Protein AF-A0A1Y4WKT0-F1 (afdb_monomer_lite)

Secondary structure (DSSP, 8-state):
--GGGSS-TT--HHHHHHHHHHHHHHHHHHHHHHHHHHHHHHHHHHHHHHHTT--S--PPPHHHHHTTTTHHHHHHHHHHHHHHHHHHHHHHHSTTHHHHHTTSS-TTHHHHHHHHHHHHHHHHHHHHHHHHHHHHHHHHHHHS-GGG--TTTTTTTTT-

pLDDT: mean 80.34, std 14.07, range [39.62, 95.38]

Structure (mmCIF, N/CA/C/O backbone):
data_AF-A0A1Y4WKT0-F1
#
_entry.id   AF-A0A1Y4WKT0-F1
#
loop_
_atom_site.group_PDB
_atom_site.id
_atom_site.type_symbol
_atom_site.label_atom_id
_atom_site.label_alt_id
_atom_site.label_comp_id
_atom_site.label_asym_id
_atom_site.label_entity_id
_atom_site.label_seq_id
_atom_site.pdbx_PDB_ins_code
_atom_site.Cartn_x
_atom_site.Cartn_y
_atom_site.Cartn_z
_atom_site.occupancy
_atom_site.B_iso_or_equiv
_atom_site.auth_seq_id
_atom_site.auth_comp_id
_atom_site.auth_asym_id
_atom_site.auth_atom_id
_atom_site.pdbx_PDB_model_num
ATOM 1 N N . MET A 1 1 ? -1.461 17.175 26.735 1.00 39.62 1 MET A N 1
ATOM 2 C CA . MET A 1 1 ? -2.809 16.846 26.210 1.00 39.62 1 MET A CA 1
ATOM 3 C C . MET A 1 1 ? -3.240 15.494 26.766 1.00 39.62 1 MET A C 1
ATOM 5 O O . MET A 1 1 ? -2.525 14.520 26.561 1.00 39.62 1 MET A O 1
ATOM 9 N N . LYS A 1 2 ? -4.342 15.429 27.527 1.00 40.88 2 LYS A N 1
ATOM 10 C CA . LYS A 1 2 ? -4.835 14.181 28.139 1.00 40.88 2 LYS A CA 1
ATOM 11 C C . LYS A 1 2 ? -5.355 13.245 27.040 1.00 40.88 2 LYS A C 1
ATOM 13 O O . LYS A 1 2 ? -6.383 13.508 26.428 1.00 40.88 2 LYS A O 1
ATOM 18 N N . THR A 1 3 ? -4.633 12.157 26.786 1.00 48.97 3 THR A N 1
ATOM 19 C CA . THR A 1 3 ? -4.969 11.116 25.794 1.00 48.97 3 THR A CA 1
ATOM 20 C C . THR A 1 3 ? -6.135 10.215 26.222 1.00 48.97 3 THR A C 1
ATOM 22 O O . THR A 1 3 ? -6.482 9.279 25.508 1.00 48.97 3 THR A O 1
ATOM 25 N N . GLU A 1 4 ? -6.767 10.508 27.361 1.00 52.47 4 GLU A N 1
ATOM 26 C CA . GLU A 1 4 ? -7.874 9.736 27.942 1.00 52.47 4 GLU A CA 1
ATOM 27 C C . GLU A 1 4 ? -9.174 9.794 27.128 1.00 52.47 4 GLU A C 1
ATOM 29 O O . GLU A 1 4 ? -10.090 9.025 27.385 1.00 52.47 4 GLU A O 1
ATOM 34 N N . PHE A 1 5 ? -9.263 10.670 26.124 1.00 58.16 5 PHE A N 1
ATOM 35 C CA . PHE A 1 5 ? -10.484 10.829 25.331 1.00 58.16 5 PHE A CA 1
ATOM 36 C C . PHE A 1 5 ? -10.602 9.851 24.148 1.00 58.16 5 PHE A C 1
ATOM 38 O O . PHE A 1 5 ? -11.678 9.715 23.583 1.00 58.16 5 PHE A O 1
ATOM 45 N N . TRP A 1 6 ? -9.517 9.184 23.739 1.00 58.41 6 TRP A N 1
ATOM 46 C CA . TRP A 1 6 ? -9.455 8.485 22.442 1.00 58.41 6 TRP A CA 1
ATOM 47 C C . TRP A 1 6 ? -9.755 6.981 22.490 1.00 58.41 6 TRP A C 1
ATOM 49 O O . TRP A 1 6 ? -9.884 6.373 21.437 1.00 58.41 6 TRP A O 1
ATOM 59 N N . TYR A 1 7 ? -9.832 6.374 23.677 1.00 64.94 7 TYR A N 1
ATOM 60 C CA . TYR A 1 7 ? -10.004 4.926 23.841 1.00 64.94 7 TYR A CA 1
ATOM 61 C C . TYR A 1 7 ? -11.052 4.621 24.915 1.00 64.94 7 TYR A C 1
ATOM 63 O O . TYR A 1 7 ? -11.180 5.397 25.869 1.00 64.94 7 TYR A O 1
ATOM 71 N N . PRO A 1 8 ? -11.788 3.499 24.802 1.00 65.12 8 PRO A N 1
ATOM 72 C CA . PRO A 1 8 ? -12.677 3.060 25.867 1.00 65.12 8 PRO A CA 1
ATOM 73 C C . PRO A 1 8 ? -11.885 2.748 27.155 1.00 65.12 8 PRO A C 1
ATOM 75 O O . PRO A 1 8 ? -10.749 2.265 27.095 1.00 65.12 8 PRO A O 1
ATOM 78 N N . PRO A 1 9 ? -12.453 3.039 28.340 1.00 65.94 9 PRO A N 1
ATOM 79 C CA . PRO A 1 9 ? -11.769 2.835 29.613 1.00 65.94 9 PRO A CA 1
ATOM 80 C C . PRO A 1 9 ? -11.478 1.346 29.853 1.00 65.94 9 PRO A C 1
ATOM 82 O O . PRO A 1 9 ? -12.343 0.499 29.645 1.00 65.94 9 PRO A O 1
ATOM 85 N N . GLY A 1 10 ? -10.257 1.032 30.298 1.00 67.81 10 GLY A N 1
ATOM 86 C CA . GLY A 1 10 ? -9.801 -0.343 30.551 1.00 67.81 10 GLY A CA 1
ATOM 87 C C . GLY A 1 10 ? -9.269 -1.093 29.325 1.00 67.81 10 GLY A C 1
ATOM 88 O O . GLY A 1 10 ? -8.809 -2.220 29.470 1.00 67.81 10 GLY A O 1
ATOM 89 N N . PHE A 1 11 ? -9.287 -0.487 28.135 1.00 71.06 11 PHE A N 1
ATOM 90 C CA . PHE A 1 11 ? -8.765 -1.119 26.925 1.00 71.06 11 PHE A CA 1
ATOM 91 C C . PHE A 1 11 ? -7.218 -1.061 26.859 1.00 71.06 11 PHE A C 1
ATOM 93 O O . PHE A 1 11 ? -6.644 0.011 27.112 1.00 71.06 11 PHE A O 1
ATOM 100 N N . PRO A 1 12 ? -6.514 -2.158 26.495 1.00 77.81 12 PRO A N 1
ATOM 101 C CA . PRO A 1 12 ? -5.048 -2.213 26.418 1.00 77.81 12 PRO A CA 1
ATOM 102 C C . PRO A 1 12 ? -4.484 -1.410 25.226 1.00 77.81 12 PRO A C 1
ATOM 104 O O . PRO A 1 12 ? -4.030 -1.932 24.211 1.00 77.81 12 PRO A O 1
ATOM 107 N N . ARG A 1 13 ? -4.457 -0.080 25.371 1.00 73.44 13 ARG A N 1
ATOM 108 C CA . ARG A 1 13 ? -4.067 0.884 24.320 1.00 73.44 13 ARG A CA 1
ATOM 109 C C . ARG A 1 13 ? -2.632 0.748 23.797 1.00 73.44 13 ARG A C 1
ATOM 111 O O . ARG A 1 13 ? -2.336 1.222 22.704 1.00 73.44 13 ARG A O 1
ATOM 118 N N . ALA A 1 14 ? -1.710 0.263 24.629 1.00 81.06 14 ALA A N 1
ATOM 119 C CA . ALA A 1 14 ? -0.290 0.194 24.280 1.00 81.06 14 ALA A CA 1
ATOM 120 C C . ALA A 1 14 ? -0.034 -0.962 23.311 1.00 81.06 14 ALA A C 1
ATOM 122 O O . ALA A 1 14 ? 0.685 -0.791 22.330 1.00 81.06 14 ALA A O 1
ATOM 123 N N . GLU A 1 15 ? -0.694 -2.089 23.565 1.00 83.19 15 GLU A N 1
ATOM 124 C CA . GLU A 1 15 ? -0.636 -3.293 22.750 1.00 83.19 15 GLU A CA 1
ATOM 125 C C . GLU A 1 15 ? -1.268 -3.056 21.375 1.00 83.19 15 GLU A C 1
ATOM 127 O O . GLU A 1 15 ? -0.605 -3.278 20.367 1.00 83.19 15 GLU A O 1
ATOM 132 N N . GLU A 1 16 ? -2.466 -2.460 21.305 1.00 84.69 16 GLU A N 1
ATOM 133 C CA . GLU A 1 16 ? -3.098 -2.119 20.017 1.00 84.69 16 GLU A CA 1
ATOM 134 C C . GLU A 1 16 ? -2.204 -1.222 19.152 1.00 84.69 16 GLU A C 1
ATOM 136 O O . GLU A 1 16 ? -1.990 -1.505 17.974 1.00 84.69 16 GLU A O 1
ATOM 141 N N . ARG A 1 17 ? -1.630 -0.157 19.727 1.00 85.31 17 ARG A N 1
ATOM 142 C CA . ARG A 1 17 ? -0.738 0.742 18.976 1.00 85.31 17 ARG A CA 1
ATOM 143 C C . ARG A 1 17 ? 0.542 0.050 18.533 1.00 85.31 17 ARG A C 1
ATOM 145 O O . ARG A 1 17 ? 1.068 0.387 17.474 1.00 85.31 17 ARG A O 1
ATOM 152 N N . PHE A 1 18 ? 1.071 -0.859 19.348 1.00 88.50 18 PHE A N 1
ATOM 153 C CA . PHE A 1 18 ? 2.243 -1.643 18.985 1.00 88.50 18 PHE A CA 1
ATOM 154 C C . PHE A 1 18 ? 1.921 -2.564 17.806 1.00 88.50 18 PHE A C 1
ATOM 156 O O . PHE A 1 18 ? 2.601 -2.478 16.785 1.00 88.50 18 PHE A O 1
ATOM 163 N N . LEU A 1 19 ? 0.824 -3.327 17.881 1.00 88.81 19 LEU A N 1
ATOM 164 C CA . LEU A 1 19 ? 0.363 -4.173 16.779 1.00 88.81 19 LEU A CA 1
ATOM 165 C C . LEU A 1 19 ? 0.098 -3.360 15.509 1.00 88.81 19 LEU A C 1
ATOM 167 O O . LEU A 1 19 ? 0.572 -3.744 14.446 1.00 88.81 19 LEU A O 1
ATOM 171 N N . GLN A 1 20 ? -0.593 -2.221 15.603 1.00 89.38 20 GLN A N 1
ATOM 172 C CA . GLN A 1 20 ? -0.861 -1.351 14.451 1.00 89.38 20 GLN A CA 1
ATOM 173 C C . GLN A 1 20 ? 0.433 -0.868 13.788 1.00 89.38 20 GLN A C 1
ATOM 175 O O . GLN A 1 20 ? 0.542 -0.896 12.564 1.00 89.38 20 GLN A O 1
ATOM 180 N N . ARG A 1 21 ? 1.434 -0.456 14.576 1.00 91.44 21 ARG A N 1
ATOM 181 C CA . ARG A 1 21 ? 2.736 -0.016 14.049 1.00 91.44 21 ARG A CA 1
ATOM 182 C C . ARG A 1 21 ? 3.508 -1.162 13.409 1.00 91.44 21 ARG A C 1
ATOM 184 O O . ARG A 1 21 ? 4.037 -0.983 12.317 1.00 91.44 21 ARG A O 1
ATOM 191 N N . CYS A 1 22 ? 3.554 -2.323 14.059 1.00 93.94 22 CYS A N 1
ATOM 192 C CA . CYS A 1 22 ? 4.214 -3.511 13.523 1.00 93.94 22 CYS A CA 1
ATOM 193 C C . CYS A 1 22 ? 3.552 -3.975 12.227 1.00 93.94 22 CYS A C 1
ATOM 195 O O . CYS A 1 22 ? 4.244 -4.236 11.249 1.00 93.94 22 CYS A O 1
ATOM 197 N N . ALA A 1 23 ? 2.222 -4.023 12.191 1.00 92.69 23 ALA A N 1
ATOM 198 C CA . ALA A 1 23 ? 1.478 -4.454 11.020 1.00 92.69 23 ALA A CA 1
ATOM 199 C C . ALA A 1 23 ? 1.619 -3.451 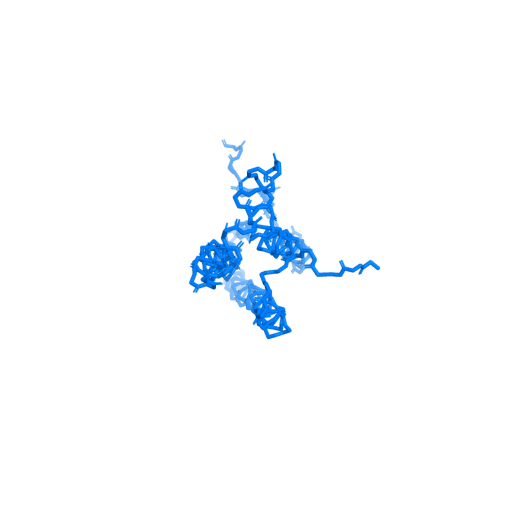9.863 1.00 92.69 23 ALA A C 1
ATOM 201 O O . ALA A 1 23 ? 1.801 -3.865 8.721 1.00 92.69 23 ALA A O 1
ATOM 202 N N . LEU A 1 24 ? 1.637 -2.144 10.152 1.00 93.69 24 LEU A N 1
ATOM 203 C CA . LEU A 1 24 ? 1.910 -1.104 9.156 1.00 93.69 24 LEU A CA 1
ATOM 204 C C . LEU A 1 24 ? 3.333 -1.197 8.592 1.00 93.69 24 LEU A C 1
ATOM 206 O O . LEU A 1 24 ? 3.510 -1.107 7.380 1.00 93.69 24 LEU A O 1
ATOM 210 N N . ALA A 1 25 ? 4.333 -1.400 9.455 1.00 94.81 25 ALA A N 1
ATOM 211 C CA . ALA A 1 25 ? 5.726 -1.580 9.047 1.00 94.81 25 ALA A CA 1
ATOM 212 C C . ALA A 1 25 ? 5.922 -2.861 8.224 1.00 94.81 25 ALA A C 1
ATOM 214 O O . ALA A 1 25 ? 6.657 -2.865 7.240 1.00 94.81 25 ALA A O 1
ATOM 215 N N . LEU A 1 26 ? 5.236 -3.942 8.597 1.00 95.38 26 LEU A N 1
ATOM 216 C CA . LEU A 1 26 ? 5.261 -5.193 7.851 1.00 95.38 26 LEU A CA 1
ATOM 217 C C . LEU A 1 26 ? 4.592 -5.032 6.482 1.00 95.38 26 LEU A C 1
ATOM 219 O O . LEU A 1 26 ? 5.151 -5.476 5.487 1.00 95.38 26 LEU A O 1
ATOM 223 N N . ALA A 1 27 ? 3.431 -4.374 6.413 1.00 94.06 27 ALA A N 1
ATOM 224 C CA . ALA A 1 27 ? 2.723 -4.135 5.158 1.00 94.06 27 ALA A CA 1
ATOM 225 C C . ALA A 1 27 ? 3.516 -3.229 4.208 1.00 94.06 27 ALA A C 1
ATOM 227 O O . ALA A 1 27 ? 3.581 -3.516 3.013 1.00 94.06 27 ALA A O 1
ATOM 228 N N . SER A 1 28 ? 4.158 -2.173 4.721 1.00 93.94 28 SER A N 1
ATOM 229 C CA . SER A 1 28 ? 4.998 -1.297 3.901 1.00 93.94 28 SER A CA 1
ATOM 230 C C . SER A 1 28 ? 6.242 -2.017 3.383 1.00 93.94 28 SER A C 1
ATOM 232 O O . SER A 1 28 ? 6.542 -1.929 2.191 1.00 93.94 28 SER A O 1
ATOM 234 N N . LEU A 1 29 ? 6.922 -2.782 4.243 1.00 95.06 29 LEU A N 1
ATOM 235 C CA . LEU A 1 29 ? 8.090 -3.567 3.856 1.00 95.06 29 LEU A CA 1
ATOM 236 C C . LEU A 1 29 ? 7.720 -4.658 2.846 1.00 95.06 29 LEU A C 1
ATOM 238 O O . LEU A 1 29 ? 8.364 -4.770 1.807 1.00 95.06 29 LEU A O 1
ATOM 242 N N . ALA A 1 30 ? 6.664 -5.427 3.115 1.00 94.00 30 ALA A N 1
ATOM 243 C CA . ALA A 1 30 ? 6.188 -6.474 2.217 1.00 94.00 30 ALA A CA 1
ATOM 244 C C . ALA A 1 30 ? 5.760 -5.895 0.864 1.00 94.00 30 ALA A C 1
ATOM 246 O O . ALA A 1 30 ? 6.169 -6.414 -0.171 1.00 94.00 30 ALA A O 1
ATOM 247 N N . GLY A 1 31 ? 5.007 -4.789 0.857 1.00 92.69 31 GLY A N 1
ATOM 248 C CA . GLY A 1 31 ? 4.606 -4.108 -0.373 1.00 92.69 31 GLY A CA 1
ATOM 249 C C . GLY A 1 31 ? 5.811 -3.668 -1.208 1.00 92.69 31 GLY A C 1
ATOM 250 O O . GLY A 1 31 ? 5.847 -3.921 -2.412 1.00 92.69 31 GLY A O 1
ATOM 251 N N . PHE A 1 32 ? 6.832 -3.090 -0.571 1.00 93.31 32 PHE A N 1
ATOM 252 C CA . PHE A 1 32 ? 8.055 -2.679 -1.261 1.00 93.31 32 PHE A CA 1
ATOM 253 C C . PHE A 1 32 ? 8.878 -3.872 -1.774 1.00 93.31 32 PHE A C 1
ATOM 255 O O . PHE A 1 32 ? 9.345 -3.847 -2.910 1.00 93.31 32 PHE A O 1
ATOM 262 N N . ILE A 1 33 ? 9.015 -4.945 -0.990 1.00 94.31 33 ILE A N 1
ATOM 263 C CA . ILE A 1 33 ? 9.720 -6.166 -1.413 1.00 94.31 33 ILE A CA 1
ATOM 264 C C . ILE A 1 33 ? 9.015 -6.819 -2.605 1.00 94.31 33 ILE A C 1
ATOM 266 O O . ILE A 1 33 ? 9.679 -7.169 -3.578 1.00 94.31 33 ILE A O 1
ATOM 270 N N . ILE A 1 34 ? 7.684 -6.940 -2.568 1.00 93.94 34 ILE A N 1
ATOM 271 C CA . ILE A 1 34 ? 6.894 -7.486 -3.683 1.00 93.94 34 ILE A CA 1
ATOM 272 C C . ILE A 1 34 ? 7.167 -6.685 -4.959 1.00 93.94 34 ILE A C 1
ATOM 274 O O . ILE A 1 34 ? 7.440 -7.279 -6.003 1.00 93.94 34 ILE A O 1
ATOM 278 N N . PHE A 1 35 ? 7.162 -5.352 -4.866 1.00 94.00 35 PHE A N 1
ATOM 279 C CA . PHE A 1 35 ? 7.506 -4.482 -5.988 1.00 94.00 35 PHE A CA 1
ATOM 280 C C . PHE A 1 35 ? 8.924 -4.748 -6.510 1.00 94.00 35 PHE A C 1
ATOM 282 O O . PHE A 1 35 ? 9.101 -4.927 -7.712 1.00 94.00 35 PHE A O 1
ATOM 289 N N . LEU A 1 36 ? 9.930 -4.821 -5.632 1.00 93.75 36 LEU A N 1
ATOM 290 C CA . LEU A 1 36 ? 11.316 -5.092 -6.031 1.00 93.75 36 LEU A CA 1
ATOM 291 C C . LEU A 1 36 ? 11.468 -6.455 -6.718 1.00 93.75 36 LEU A C 1
ATOM 293 O O . LEU A 1 36 ? 12.175 -6.565 -7.722 1.00 93.75 36 LEU A O 1
ATOM 297 N N . CYS A 1 37 ? 10.800 -7.490 -6.212 1.00 93.31 37 CYS A N 1
ATOM 298 C CA . CYS A 1 37 ? 10.790 -8.814 -6.829 1.00 93.31 37 CYS A CA 1
ATOM 299 C C . CYS A 1 37 ? 10.168 -8.768 -8.230 1.00 93.31 37 CYS A C 1
ATOM 301 O O . CYS A 1 37 ? 10.780 -9.255 -9.180 1.00 93.31 37 CYS A O 1
ATOM 303 N N . GLN A 1 38 ? 9.003 -8.136 -8.389 1.00 92.38 38 GLN A N 1
ATOM 304 C CA . GLN A 1 38 ? 8.357 -7.998 -9.699 1.00 92.38 38 GLN A CA 1
ATOM 305 C C . GLN A 1 38 ? 9.218 -7.194 -10.677 1.00 92.38 38 GLN A C 1
ATOM 307 O O . GLN A 1 38 ? 9.488 -7.644 -11.789 1.00 92.38 38 GLN A O 1
ATOM 312 N N . PHE A 1 39 ? 9.712 -6.039 -10.236 1.00 92.06 39 PHE A N 1
ATOM 313 C CA . PHE A 1 39 ? 10.545 -5.154 -11.041 1.00 92.06 39 PHE A CA 1
ATOM 314 C C . PHE A 1 39 ? 11.837 -5.841 -11.495 1.00 92.06 39 PHE A C 1
ATOM 316 O O . PHE A 1 39 ? 12.189 -5.777 -12.670 1.00 92.06 39 PHE A O 1
ATOM 323 N N . SER A 1 40 ? 12.531 -6.532 -10.587 1.00 92.00 40 SER A N 1
ATOM 324 C CA . SER A 1 40 ? 13.773 -7.240 -10.914 1.00 92.00 40 SER A CA 1
ATOM 325 C C . SER A 1 40 ? 13.552 -8.433 -11.838 1.00 92.00 40 SER A C 1
ATOM 327 O O . SER A 1 40 ? 14.384 -8.667 -12.711 1.00 92.00 40 SER A O 1
ATOM 329 N N . THR A 1 41 ? 12.441 -9.156 -11.685 1.00 93.19 41 THR A N 1
ATOM 330 C CA . THR A 1 41 ? 12.087 -10.273 -12.573 1.00 93.19 41 THR A CA 1
ATOM 331 C C . THR A 1 41 ? 11.836 -9.756 -13.986 1.00 93.19 41 THR A C 1
ATOM 333 O O . THR A 1 41 ? 12.521 -10.162 -14.918 1.00 93.19 41 THR A O 1
ATOM 336 N N . ILE A 1 42 ? 10.972 -8.749 -14.125 1.00 91.75 42 ILE A N 1
ATOM 337 C CA . ILE A 1 42 ? 10.629 -8.165 -15.426 1.00 91.75 42 ILE A CA 1
ATOM 338 C C . ILE A 1 42 ? 11.844 -7.511 -16.089 1.00 91.75 42 ILE A C 1
ATOM 340 O O . ILE A 1 42 ? 12.055 -7.689 -17.285 1.00 91.75 42 ILE A O 1
ATOM 344 N N . LEU A 1 43 ? 12.681 -6.784 -15.340 1.00 90.31 43 LEU A N 1
ATOM 345 C CA . LEU A 1 43 ? 13.901 -6.214 -15.915 1.00 90.31 43 LEU A CA 1
ATOM 346 C C . LEU A 1 43 ? 14.860 -7.290 -16.427 1.00 90.31 43 LEU A C 1
ATOM 348 O O . LEU A 1 43 ? 15.466 -7.097 -17.481 1.00 90.31 43 LEU A O 1
ATOM 352 N N . ARG A 1 44 ? 15.019 -8.405 -15.707 1.00 91.56 44 ARG A N 1
ATOM 353 C CA . ARG A 1 44 ? 15.862 -9.521 -16.162 1.00 91.56 44 ARG A CA 1
ATOM 354 C C . ARG A 1 44 ? 15.297 -10.149 -17.433 1.00 91.56 44 ARG A C 1
ATOM 356 O O . ARG A 1 44 ? 16.054 -10.381 -18.376 1.00 91.56 44 ARG A O 1
ATOM 363 N N . ASP A 1 45 ? 13.987 -10.347 -17.495 1.00 91.19 45 ASP A N 1
ATOM 364 C CA . ASP A 1 45 ? 13.313 -10.901 -18.671 1.00 91.19 45 ASP A CA 1
ATOM 365 C C . ASP A 1 45 ? 13.454 -9.969 -19.886 1.00 91.19 45 ASP A C 1
ATOM 367 O O . ASP A 1 45 ? 13.827 -10.402 -20.974 1.00 91.19 45 ASP A O 1
ATOM 371 N N . LEU A 1 46 ? 13.290 -8.658 -19.697 1.00 90.00 46 LEU A N 1
ATOM 372 C CA . LEU A 1 46 ? 13.499 -7.676 -20.766 1.00 90.00 46 LEU A CA 1
ATOM 373 C C . LEU A 1 46 ? 14.956 -7.622 -21.231 1.00 90.00 46 LEU A C 1
ATOM 375 O O . LEU A 1 46 ? 15.222 -7.555 -22.429 1.00 90.00 46 LEU A O 1
ATOM 379 N N . GLN A 1 47 ? 15.916 -7.672 -20.307 1.00 88.88 47 GLN A N 1
ATOM 380 C CA . GLN A 1 47 ? 17.337 -7.681 -20.655 1.00 88.88 47 GLN A CA 1
ATOM 381 C C . GLN A 1 47 ? 17.741 -8.951 -21.407 1.00 88.88 47 GLN A C 1
ATOM 383 O O . GLN A 1 47 ? 18.561 -8.880 -22.323 1.00 88.88 47 GLN A O 1
ATOM 388 N N . THR A 1 48 ? 17.190 -10.108 -21.035 1.00 90.75 48 THR A N 1
ATOM 389 C CA . THR A 1 48 ? 17.437 -11.361 -21.762 1.00 90.75 48 THR A CA 1
ATOM 390 C C . THR A 1 48 ? 16.826 -11.312 -23.160 1.00 90.75 48 THR A C 1
ATOM 392 O O . THR A 1 48 ? 17.532 -11.611 -24.122 1.00 90.75 48 THR A O 1
ATOM 395 N N . ALA A 1 49 ? 15.594 -10.820 -23.300 1.00 89.06 49 ALA A N 1
ATOM 396 C CA . ALA A 1 49 ? 14.935 -10.651 -24.593 1.00 89.06 49 ALA A CA 1
ATOM 397 C C . ALA A 1 49 ? 15.673 -9.659 -25.520 1.00 89.06 49 ALA A C 1
ATOM 399 O O . ALA A 1 49 ? 15.867 -9.926 -26.710 1.00 89.06 49 ALA A O 1
ATOM 400 N N . LEU A 1 50 ? 16.176 -8.549 -24.971 1.00 87.81 50 LEU A N 1
ATOM 401 C CA . LEU A 1 50 ? 16.973 -7.577 -25.726 1.00 87.81 50 LEU A CA 1
ATOM 402 C C . LEU A 1 50 ? 18.287 -8.196 -26.234 1.00 87.81 50 LEU A C 1
ATOM 404 O O . LEU A 1 50 ? 18.691 -7.960 -27.369 1.00 87.81 50 LEU A O 1
ATOM 408 N N . ARG A 1 51 ? 18.939 -9.046 -25.425 1.00 87.75 51 ARG A N 1
ATOM 409 C CA . ARG A 1 51 ? 20.145 -9.789 -25.842 1.00 87.75 51 ARG A CA 1
ATOM 410 C C . ARG A 1 51 ? 19.865 -10.803 -26.949 1.00 87.75 51 ARG A C 1
ATOM 412 O O . ARG A 1 51 ? 20.764 -11.086 -27.733 1.00 87.75 51 ARG A O 1
ATOM 419 N N . THR A 1 52 ? 18.647 -11.336 -27.023 1.00 90.94 52 THR A N 1
ATOM 420 C CA . THR A 1 52 ? 18.219 -12.247 -28.097 1.00 90.94 52 THR A CA 1
ATOM 421 C C . THR A 1 52 ? 17.787 -11.529 -29.381 1.00 90.94 52 THR A C 1
ATOM 423 O O . THR A 1 52 ? 17.367 -12.191 -30.324 1.00 90.94 52 THR A O 1
ATOM 426 N N . GLY A 1 53 ? 17.907 -10.196 -29.440 1.00 86.25 53 GLY A N 1
ATOM 427 C CA . GLY A 1 53 ? 17.593 -9.402 -30.632 1.00 86.25 53 GLY A CA 1
ATOM 428 C C . GLY A 1 53 ? 16.126 -8.984 -30.754 1.00 86.25 53 GLY A C 1
ATOM 429 O O . GLY A 1 53 ? 15.688 -8.640 -31.846 1.00 86.25 53 GLY A O 1
ATOM 430 N N . ALA A 1 54 ? 15.350 -9.022 -29.666 1.00 84.38 54 ALA A N 1
ATOM 431 C CA . ALA A 1 54 ? 13.980 -8.519 -29.679 1.00 84.38 54 ALA A CA 1
ATOM 432 C C . ALA A 1 54 ? 13.962 -6.980 -29.714 1.00 84.38 54 ALA A C 1
ATOM 434 O O . ALA A 1 54 ? 14.558 -6.323 -28.858 1.00 84.38 54 ALA A O 1
ATOM 435 N N . GLU A 1 55 ? 13.244 -6.410 -30.680 1.00 81.31 55 GLU A N 1
ATOM 436 C CA . GLU A 1 55 ? 13.051 -4.965 -30.828 1.00 81.31 55 GLU A CA 1
ATOM 437 C C . GLU A 1 55 ? 11.678 -4.523 -30.294 1.00 81.31 55 GLU A C 1
ATOM 439 O O . GLU A 1 55 ? 10.738 -5.313 -30.214 1.00 81.31 55 GLU A O 1
ATOM 444 N N . GLY A 1 56 ? 11.552 -3.247 -29.915 1.00 80.19 56 GLY A N 1
ATOM 445 C CA . GLY A 1 56 ? 10.267 -2.653 -29.515 1.00 80.19 56 GLY A CA 1
ATOM 446 C C . GLY A 1 56 ? 9.751 -3.049 -28.126 1.00 80.19 56 GLY A C 1
ATOM 447 O O . GLY A 1 56 ? 8.593 -2.794 -27.806 1.00 80.19 56 GLY A O 1
ATOM 448 N N . LEU A 1 57 ? 10.589 -3.657 -27.285 1.00 83.44 57 LEU A N 1
ATOM 449 C CA . LEU A 1 57 ? 10.233 -3.984 -25.907 1.00 83.44 57 LEU A CA 1
ATOM 450 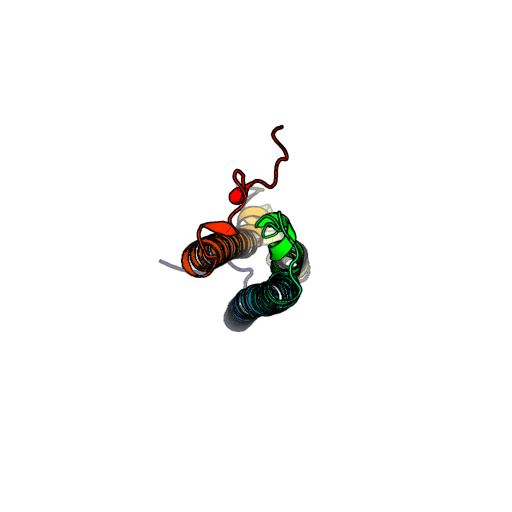C C . LEU A 1 57 ? 10.105 -2.719 -25.051 1.00 83.44 57 LEU A C 1
ATOM 452 O O . LEU A 1 57 ? 10.955 -1.833 -25.097 1.00 83.44 57 LEU A O 1
ATOM 456 N N . THR A 1 58 ? 9.073 -2.667 -24.214 1.00 86.19 58 THR A N 1
ATOM 457 C CA . THR A 1 58 ? 8.840 -1.569 -23.270 1.00 86.19 58 THR A CA 1
ATOM 458 C C . THR A 1 58 ? 8.570 -2.115 -21.880 1.00 86.19 58 THR A C 1
ATOM 460 O O . THR A 1 58 ? 7.926 -3.155 -21.729 1.00 86.19 58 THR A O 1
ATOM 463 N N . MET A 1 59 ? 9.015 -1.394 -20.855 1.00 86.25 59 MET A N 1
ATOM 464 C CA . MET A 1 59 ? 8.706 -1.730 -19.471 1.00 86.25 59 MET A CA 1
ATOM 465 C C . MET A 1 59 ? 7.189 -1.611 -19.227 1.00 86.25 59 MET A C 1
ATOM 467 O O . MET A 1 59 ? 6.576 -0.651 -19.704 1.00 86.25 59 MET A O 1
ATOM 471 N N . PRO A 1 60 ? 6.559 -2.549 -18.495 1.00 87.75 60 PRO A N 1
ATOM 472 C CA . PRO A 1 60 ? 5.161 -2.416 -18.116 1.00 87.75 60 PRO A CA 1
ATOM 473 C C . PRO A 1 60 ? 4.946 -1.190 -17.216 1.00 87.75 60 PRO A C 1
ATOM 475 O O . PRO A 1 60 ? 5.842 -0.803 -16.460 1.00 87.75 60 PRO A O 1
ATOM 478 N N . PRO A 1 61 ? 3.754 -0.576 -17.262 1.00 88.00 61 PRO A N 1
ATOM 479 C CA . PRO A 1 61 ? 3.470 0.627 -16.494 1.00 88.00 61 PRO A CA 1
ATOM 480 C C . PRO A 1 61 ? 3.434 0.344 -14.984 1.00 88.00 61 PRO A C 1
ATOM 482 O O . PRO A 1 61 ? 3.159 -0.772 -14.535 1.00 88.00 61 PRO A O 1
ATOM 485 N N . LEU A 1 62 ? 3.656 1.387 -14.183 1.00 87.12 62 LEU A N 1
ATOM 486 C CA . LEU A 1 62 ? 3.757 1.301 -12.723 1.00 87.12 62 LEU A CA 1
ATOM 487 C C . LEU A 1 62 ? 2.546 0.622 -12.037 1.00 87.12 62 LEU A C 1
ATOM 489 O O . LEU A 1 62 ? 2.767 -0.162 -11.109 1.00 87.12 62 LEU A O 1
ATOM 493 N N . PRO A 1 63 ? 1.281 0.847 -12.456 1.00 86.38 63 PRO A N 1
ATOM 494 C CA . PRO A 1 63 ? 0.131 0.180 -11.840 1.00 86.38 63 PRO A CA 1
ATOM 495 C C . PRO A 1 63 ? 0.165 -1.347 -11.980 1.00 86.38 63 PRO A C 1
ATOM 497 O O . PRO A 1 63 ? -0.239 -2.053 -11.060 1.00 86.38 63 PRO A O 1
ATOM 500 N N . ALA A 1 64 ? 0.705 -1.865 -13.089 1.00 86.69 64 ALA A N 1
ATOM 501 C CA . ALA A 1 64 ? 0.832 -3.306 -13.303 1.00 86.69 64 ALA A CA 1
ATOM 502 C C . ALA A 1 64 ? 1.836 -3.931 -12.320 1.00 86.69 64 ALA A C 1
ATOM 504 O O . ALA A 1 64 ? 1.590 -5.002 -11.773 1.00 86.69 64 ALA A O 1
ATOM 505 N N . LEU A 1 65 ? 2.929 -3.217 -12.033 1.00 86.88 65 LEU A N 1
ATOM 506 C CA . LEU A 1 65 ? 3.975 -3.644 -11.096 1.00 86.88 65 LEU A CA 1
ATOM 507 C C . LEU A 1 65 ? 3.558 -3.532 -9.623 1.00 86.88 65 LEU A C 1
ATOM 509 O O . LEU A 1 65 ? 4.099 -4.231 -8.769 1.00 86.88 65 LEU A O 1
ATOM 513 N N . THR A 1 66 ? 2.623 -2.634 -9.310 1.00 87.31 66 THR A N 1
ATOM 514 C CA . THR A 1 66 ? 2.215 -2.331 -7.928 1.00 87.31 66 THR A CA 1
ATOM 515 C C . THR A 1 66 ? 0.932 -3.041 -7.496 1.00 87.31 66 THR A C 1
ATOM 517 O O . THR A 1 66 ? 0.561 -2.947 -6.328 1.00 87.31 66 THR A O 1
ATOM 520 N N . ALA A 1 67 ? 0.276 -3.803 -8.379 1.00 82.81 67 ALA A N 1
ATOM 521 C CA . ALA A 1 67 ? -0.999 -4.470 -8.093 1.00 82.81 67 ALA A CA 1
ATOM 522 C C . ALA A 1 67 ? -0.969 -5.329 -6.810 1.00 82.81 67 ALA A C 1
ATOM 524 O O . ALA A 1 67 ? -1.897 -5.278 -6.004 1.00 82.81 67 ALA A O 1
ATOM 525 N N . GLY A 1 68 ? 0.125 -6.063 -6.572 1.00 83.75 68 GLY A N 1
ATOM 526 C CA . GLY A 1 68 ? 0.300 -6.890 -5.370 1.00 83.75 68 GLY A CA 1
ATOM 527 C C . GLY A 1 68 ? 0.683 -6.118 -4.100 1.00 83.75 68 GLY A C 1
ATOM 528 O O . GLY A 1 68 ? 0.498 -6.626 -2.995 1.00 83.75 68 GLY A O 1
ATOM 529 N N . CYS A 1 69 ? 1.185 -4.887 -4.221 1.00 88.44 69 CYS A N 1
ATOM 530 C CA . CYS A 1 69 ? 1.687 -4.098 -3.091 1.00 88.44 69 CYS A CA 1
ATOM 531 C C . CYS A 1 69 ? 0.568 -3.629 -2.153 1.00 88.44 69 CYS A C 1
ATOM 533 O O . CYS A 1 69 ? 0.799 -3.414 -0.964 1.00 88.44 69 CYS A O 1
ATOM 535 N N . TRP A 1 70 ? -0.650 -3.477 -2.679 1.00 89.38 70 TRP A N 1
ATOM 536 C CA . TRP A 1 70 ? -1.776 -2.883 -1.955 1.00 89.38 70 TRP A CA 1
ATOM 537 C C . TRP A 1 70 ? -2.512 -3.861 -1.038 1.00 89.38 70 TRP A C 1
ATOM 539 O O . TRP A 1 70 ? -3.227 -3.424 -0.139 1.00 89.38 70 TRP A O 1
ATOM 549 N N . ILE A 1 71 ? -2.314 -5.173 -1.212 1.00 90.19 71 ILE A N 1
ATOM 550 C CA . ILE A 1 71 ? -3.057 -6.213 -0.481 1.00 90.19 71 ILE A CA 1
ATOM 551 C C . ILE A 1 71 ? -2.878 -6.056 1.034 1.00 90.19 71 ILE A C 1
ATOM 553 O O . ILE A 1 71 ? -3.861 -6.052 1.773 1.00 90.19 71 ILE A O 1
ATOM 557 N N . GLY A 1 72 ? -1.644 -5.848 1.504 1.00 87.81 72 GLY A N 1
ATOM 558 C CA . GLY A 1 72 ? -1.367 -5.654 2.931 1.00 87.81 72 GLY A CA 1
ATOM 559 C C . GLY A 1 72 ? -2.087 -4.434 3.514 1.00 87.81 72 GLY A C 1
ATOM 560 O O . GLY A 1 72 ? -2.682 -4.515 4.587 1.00 87.81 72 GLY A O 1
ATOM 561 N N . PHE A 1 73 ? -2.110 -3.319 2.780 1.00 90.50 73 PHE A N 1
ATOM 562 C CA . PHE A 1 73 ? -2.809 -2.101 3.196 1.00 90.50 73 PHE A CA 1
ATOM 563 C C . PHE A 1 73 ? -4.333 -2.270 3.198 1.00 90.50 73 PHE A C 1
ATOM 565 O O . PHE A 1 73 ? -4.996 -1.766 4.103 1.00 90.50 73 PHE A O 1
ATOM 572 N N . LEU A 1 74 ? -4.893 -3.013 2.238 1.00 91.19 74 LEU A N 1
ATOM 573 C CA . LEU A 1 74 ? -6.323 -3.334 2.211 1.00 91.19 74 LEU A CA 1
ATOM 574 C C . LEU A 1 74 ? -6.730 -4.178 3.422 1.00 91.19 74 LEU A C 1
ATOM 576 O O . LEU A 1 74 ? -7.721 -3.862 4.080 1.00 91.19 74 LEU A O 1
ATOM 580 N N . VAL A 1 75 ? -5.942 -5.201 3.765 1.00 92.44 75 VAL A N 1
ATOM 581 C CA . VAL A 1 75 ? -6.188 -6.024 4.960 1.00 92.44 75 VAL A CA 1
ATOM 582 C C . VAL A 1 75 ? -6.137 -5.169 6.228 1.00 92.44 75 VAL A C 1
ATOM 584 O O . VAL A 1 75 ? -7.019 -5.286 7.080 1.00 92.44 75 VAL A O 1
ATOM 587 N N . LEU A 1 76 ? -5.163 -4.259 6.343 1.00 89.81 76 LEU A N 1
ATOM 588 C CA . LEU A 1 76 ? -5.083 -3.330 7.475 1.00 89.81 76 LEU A CA 1
ATOM 589 C C . LEU A 1 76 ? -6.290 -2.394 7.551 1.00 89.81 76 LEU A C 1
ATOM 591 O O . LEU A 1 76 ? -6.825 -2.190 8.641 1.00 89.81 76 LEU A O 1
ATOM 595 N N . ALA A 1 77 ? -6.732 -1.848 6.417 1.00 91.12 77 ALA A N 1
ATOM 596 C CA . ALA A 1 77 ? -7.884 -0.957 6.358 1.00 91.12 77 ALA A CA 1
ATOM 597 C C . ALA A 1 77 ? -9.176 -1.664 6.795 1.00 91.12 77 ALA A C 1
ATOM 599 O O . ALA A 1 77 ? -9.924 -1.132 7.619 1.00 91.12 77 ALA A O 1
ATOM 600 N N . LEU A 1 78 ? -9.401 -2.895 6.324 1.00 92.00 78 LEU A N 1
ATOM 601 C 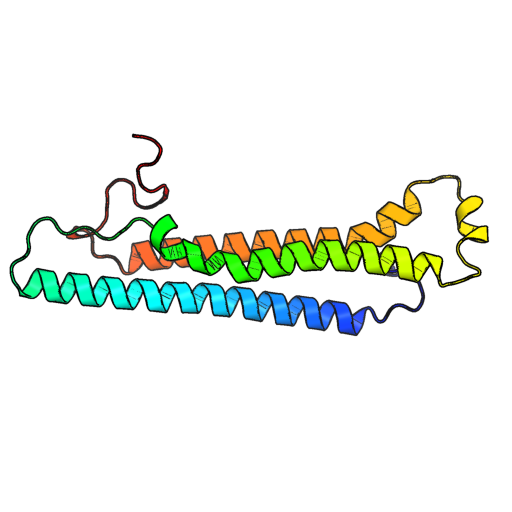CA . LEU A 1 78 ? -10.522 -3.730 6.766 1.00 92.00 78 LEU A CA 1
ATOM 602 C C . LEU A 1 78 ? -10.419 -4.067 8.261 1.00 92.00 78 LEU A C 1
ATOM 604 O O . LEU A 1 78 ? -11.414 -3.990 8.985 1.00 92.00 78 LEU A O 1
ATOM 608 N N . GLY A 1 79 ? -9.207 -4.354 8.745 1.00 88.31 79 GLY A N 1
ATOM 609 C CA . GLY A 1 79 ? -8.931 -4.591 10.161 1.00 88.31 79 GLY A CA 1
ATOM 610 C C . GLY A 1 79 ? -9.319 -3.414 11.062 1.00 88.31 79 GLY A C 1
ATOM 611 O O . GLY A 1 79 ? -9.835 -3.635 12.156 1.00 88.31 79 GLY A O 1
ATOM 612 N N . GLN A 1 80 ? -9.167 -2.166 10.600 1.00 86.88 80 GLN A N 1
ATOM 613 C CA . GLN A 1 80 ? -9.625 -0.989 11.356 1.00 86.88 80 GLN A CA 1
ATOM 614 C C . GLN A 1 80 ? -11.153 -0.929 11.488 1.00 86.88 80 GLN A C 1
ATOM 616 O O . GLN A 1 80 ? -11.657 -0.493 12.524 1.00 86.88 80 GLN A O 1
ATOM 621 N N . GLY A 1 81 ? -11.897 -1.401 10.483 1.00 86.06 81 GLY A N 1
ATOM 622 C CA . GLY A 1 81 ? -13.356 -1.522 10.561 1.00 86.06 81 GLY A CA 1
ATOM 623 C C . GLY A 1 81 ? -13.797 -2.539 11.618 1.00 86.06 81 GLY A C 1
ATOM 624 O O . GLY A 1 81 ? -14.679 -2.255 12.429 1.00 86.06 81 GLY A O 1
ATOM 625 N N . VAL A 1 82 ? -13.124 -3.692 11.671 1.00 86.56 82 VAL A N 1
ATOM 626 C CA . VAL A 1 82 ? -13.364 -4.714 12.706 1.00 86.56 82 VAL A CA 1
ATOM 627 C C . VAL A 1 82 ? -13.020 -4.174 14.094 1.00 86.56 82 VAL A C 1
ATOM 629 O O . VAL A 1 82 ? -13.781 -4.362 15.042 1.00 86.56 82 VAL A O 1
ATOM 632 N N . LEU A 1 83 ? -11.910 -3.448 14.215 1.00 84.75 83 LEU A N 1
ATOM 633 C CA . LEU A 1 83 ? -11.464 -2.860 15.474 1.00 84.75 83 LEU A CA 1
ATOM 634 C C . LEU A 1 83 ? -12.426 -1.776 15.979 1.00 84.75 83 LEU A C 1
ATOM 636 O O . LEU A 1 83 ? -12.728 -1.727 17.169 1.00 84.75 83 LEU A O 1
ATOM 640 N N . ALA A 1 84 ? -12.981 -0.960 15.080 1.00 84.44 84 ALA A N 1
ATOM 641 C CA . ALA A 1 84 ? -14.042 -0.010 15.408 1.00 84.44 84 ALA A CA 1
ATOM 642 C C . ALA A 1 84 ? -15.288 -0.707 15.987 1.00 84.44 84 ALA A C 1
ATOM 644 O O . ALA A 1 84 ? -15.847 -0.248 16.988 1.00 84.44 84 ALA A O 1
ATOM 645 N N . ALA A 1 85 ? -15.698 -1.836 15.398 1.00 82.81 85 ALA A N 1
ATOM 646 C CA . ALA A 1 85 ? -16.805 -2.642 15.910 1.00 82.81 85 ALA A CA 1
ATOM 647 C C . ALA A 1 85 ? -16.468 -3.291 17.265 1.00 82.81 85 ALA A C 1
ATOM 649 O O . ALA A 1 85 ? -17.298 -3.283 18.175 1.00 82.81 85 ALA A O 1
ATOM 650 N N . ALA A 1 86 ? -15.239 -3.785 17.441 1.00 81.75 86 ALA A N 1
ATOM 651 C CA . ALA A 1 86 ? -14.768 -4.338 18.709 1.00 81.75 86 ALA A CA 1
ATOM 652 C C . ALA A 1 86 ? -14.764 -3.282 19.825 1.00 81.75 86 ALA A C 1
ATOM 654 O O . ALA A 1 86 ? -15.264 -3.550 20.917 1.00 81.75 86 ALA A O 1
ATOM 655 N N . HIS A 1 87 ? -14.301 -2.059 19.540 1.00 80.31 87 HIS A N 1
ATOM 656 C CA . HIS A 1 87 ? -14.363 -0.925 20.472 1.00 80.31 87 HIS A CA 1
ATOM 657 C C . HIS A 1 87 ? -15.801 -0.601 20.887 1.00 80.31 87 HIS A C 1
ATOM 659 O O . HIS A 1 87 ? -16.056 -0.302 22.055 1.00 80.31 87 HIS A O 1
ATOM 665 N N . TYR A 1 88 ? -16.749 -0.690 19.952 1.00 74.62 88 TYR A N 1
ATOM 666 C CA . TYR A 1 88 ? -18.171 -0.490 20.227 1.00 74.62 88 TYR A CA 1
ATOM 667 C C . TYR A 1 88 ? -18.758 -1.601 21.117 1.00 74.62 88 TYR A C 1
ATOM 669 O O . TYR A 1 88 ? -19.441 -1.313 22.103 1.00 74.62 88 TYR A O 1
ATOM 677 N N . LEU A 1 89 ? -18.450 -2.868 20.822 1.00 76.88 89 LEU A N 1
ATOM 678 C 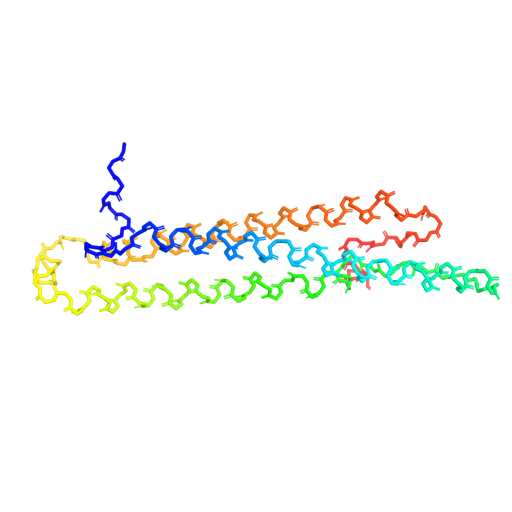CA . LEU A 1 89 ? -18.909 -4.031 21.594 1.00 76.88 89 LEU A CA 1
ATOM 679 C C . LEU A 1 89 ? -18.302 -4.076 23.001 1.00 76.88 89 LEU A C 1
ATOM 681 O O . LEU A 1 89 ? -19.018 -4.322 23.972 1.00 76.88 89 LEU A O 1
ATOM 685 N N . TRP A 1 90 ? -17.007 -3.778 23.128 1.00 73.19 90 TRP A N 1
ATOM 686 C CA . TRP A 1 90 ? -16.311 -3.681 24.413 1.00 73.19 90 TRP A CA 1
ATOM 687 C C . TRP A 1 90 ? -16.948 -2.616 25.303 1.00 73.19 90 TRP A C 1
ATOM 689 O O . TRP A 1 90 ? -17.179 -2.823 26.496 1.00 73.19 90 TRP A O 1
ATOM 699 N N . HIS A 1 91 ? -17.319 -1.484 24.701 1.00 68.88 91 HIS A N 1
ATOM 700 C CA . HIS A 1 91 ? -18.059 -0.450 25.405 1.00 68.88 91 HIS A CA 1
ATOM 701 C C . HIS A 1 91 ? -19.445 -0.939 25.870 1.00 68.88 91 HIS A C 1
ATOM 703 O O . HIS A 1 91 ? -19.906 -0.539 26.942 1.00 68.88 91 HIS A O 1
ATOM 709 N N . TYR A 1 92 ? -20.111 -1.804 25.102 1.00 66.00 92 TYR A N 1
ATOM 710 C CA . TYR A 1 92 ? -21.412 -2.372 25.466 1.00 66.00 92 TYR A CA 1
ATOM 711 C C . TYR A 1 92 ? -21.343 -3.410 26.597 1.00 66.00 92 TYR A C 1
ATOM 713 O O . TYR A 1 92 ? -22.254 -3.480 27.421 1.00 66.00 92 TYR A O 1
ATOM 721 N N . GLN A 1 93 ? -20.258 -4.182 26.679 1.00 68.25 93 GLN A N 1
ATOM 722 C CA . GLN A 1 93 ? -20.066 -5.209 27.712 1.00 68.25 93 GLN A CA 1
ATOM 723 C C . GLN A 1 93 ? -19.652 -4.624 29.077 1.00 68.25 93 GLN A C 1
ATOM 725 O O . GLN A 1 93 ? -19.885 -5.238 30.116 1.00 68.25 93 GLN A O 1
ATOM 730 N N . GLY A 1 94 ? -19.120 -3.397 29.110 1.00 59.44 94 GLY A N 1
ATOM 731 C CA . GLY A 1 94 ? -18.657 -2.702 30.319 1.00 59.44 94 GLY A CA 1
ATOM 732 C C . GLY A 1 94 ? -19.739 -2.151 31.266 1.00 59.44 94 GLY A C 1
ATOM 733 O O . GLY A 1 94 ? -19.454 -1.175 31.960 1.00 59.44 94 GLY A O 1
ATOM 734 N N . GLY A 1 95 ? -20.952 -2.726 31.269 1.00 50.31 95 GLY A N 1
ATOM 735 C CA . GLY A 1 95 ? -22.048 -2.718 32.270 1.00 50.31 95 GLY A CA 1
ATOM 736 C C . GLY A 1 95 ? -22.493 -1.432 33.001 1.00 50.31 95 GLY A C 1
ATOM 737 O O . GLY A 1 95 ? -23.685 -1.242 33.227 1.00 50.31 95 GLY A O 1
ATOM 738 N N . ARG A 1 96 ? -21.587 -0.531 33.395 1.00 52.00 96 ARG A N 1
ATOM 739 C CA . ARG A 1 96 ? -21.859 0.676 34.203 1.00 52.00 96 ARG A CA 1
ATOM 740 C C . ARG A 1 96 ? -21.597 2.001 33.474 1.00 52.00 96 ARG A C 1
ATOM 742 O O . ARG A 1 96 ? -22.088 3.034 33.923 1.00 52.00 96 ARG A O 1
ATOM 749 N N . SER A 1 97 ? -20.879 2.009 32.346 1.00 53.50 97 SER A N 1
ATOM 750 C CA . SER A 1 97 ? -20.601 3.243 31.579 1.00 53.50 97 SER A CA 1
ATOM 751 C C . SER A 1 97 ? -21.763 3.681 30.671 1.00 53.50 97 SER A C 1
ATOM 753 O O . SER A 1 97 ? -21.937 4.878 30.444 1.00 53.50 97 SER A O 1
ATOM 755 N N . ILE A 1 98 ? -22.600 2.743 30.205 1.00 54.53 98 ILE A N 1
ATOM 756 C CA . ILE A 1 98 ? -23.758 3.010 29.329 1.00 54.53 98 ILE A CA 1
ATOM 757 C C . ILE A 1 98 ? -24.790 3.922 30.002 1.00 54.53 98 ILE A C 1
ATOM 759 O O . ILE A 1 98 ? -25.281 4.865 29.381 1.00 54.53 98 ILE A O 1
ATOM 763 N N . TYR A 1 99 ? -25.094 3.686 31.280 1.00 54.38 99 TYR A N 1
ATOM 764 C CA . TYR A 1 99 ? -26.069 4.502 32.010 1.00 54.38 99 TYR A CA 1
ATOM 765 C C . TYR A 1 99 ? -25.571 5.929 32.264 1.00 54.38 99 TYR A C 1
ATOM 767 O O . TYR A 1 99 ? -26.375 6.856 32.269 1.00 54.38 99 TYR A O 1
ATOM 775 N N . ARG A 1 100 ? -24.251 6.128 32.387 1.00 55.38 100 ARG A N 1
ATOM 776 C CA . ARG A 1 100 ? -23.643 7.464 32.489 1.00 55.38 100 ARG A CA 1
ATOM 777 C C . ARG A 1 100 ? -23.583 8.179 31.137 1.00 55.38 100 ARG A C 1
ATOM 779 O O . ARG A 1 100 ? -23.667 9.394 31.110 1.00 55.38 100 ARG A O 1
ATOM 786 N N . MET A 1 101 ? -23.459 7.438 30.033 1.00 54.53 101 MET A N 1
ATOM 787 C CA . MET A 1 101 ? -23.425 7.968 28.661 1.00 54.53 101 MET A CA 1
ATOM 788 C C . MET A 1 101 ? -24.807 8.361 28.127 1.00 54.53 101 MET A C 1
ATOM 790 O O . MET A 1 101 ? -24.906 9.316 27.363 1.00 54.53 101 MET A O 1
ATOM 794 N N . ARG A 1 102 ? -25.885 7.684 28.551 1.00 54.47 102 ARG A N 1
ATOM 795 C CA . ARG A 1 102 ? -27.268 8.056 28.183 1.00 54.47 102 ARG A CA 1
ATOM 796 C C . ARG A 1 102 ? -27.689 9.441 28.688 1.00 54.47 102 ARG A C 1
ATOM 798 O O . ARG A 1 102 ? -28.602 10.024 28.117 1.00 54.47 102 ARG A O 1
ATOM 805 N N . THR A 1 103 ? -27.034 9.957 29.726 1.00 55.03 103 THR A N 1
ATOM 806 C CA . THR A 1 103 ? -27.250 11.305 30.273 1.00 55.03 103 THR A CA 1
ATOM 807 C C . THR A 1 103 ? -26.281 12.353 29.722 1.00 55.03 103 THR A C 1
ATOM 809 O O . THR A 1 103 ? -26.444 13.532 30.037 1.00 55.03 103 THR A O 1
ATOM 812 N N . LEU A 1 104 ? -25.300 11.980 28.885 1.00 58.62 104 LEU A N 1
ATOM 813 C CA . LEU A 1 104 ? -24.474 12.975 28.201 1.00 58.62 104 LEU A CA 1
ATOM 814 C C . LEU A 1 104 ? -25.300 13.671 27.103 1.00 58.62 104 LEU A C 1
ATOM 816 O O . LEU A 1 104 ? -25.936 13.000 26.290 1.00 58.62 104 LEU A O 1
ATOM 820 N N . PRO A 1 105 ? -25.265 15.014 27.025 1.00 57.22 105 PRO A N 1
ATOM 821 C CA . PRO A 1 105 ? -26.077 15.787 26.082 1.00 57.22 105 PRO A CA 1
ATOM 822 C C . PRO A 1 105 ? -25.733 15.511 24.606 1.00 57.22 105 PRO A C 1
ATOM 824 O O . PRO A 1 105 ? -26.494 15.878 23.711 1.00 57.22 105 PRO A O 1
ATOM 827 N N . GLN A 1 106 ? -24.604 14.848 24.324 1.00 64.88 106 GLN A N 1
ATOM 828 C CA . GLN A 1 106 ? -24.131 14.545 22.974 1.00 64.88 106 GLN A CA 1
ATOM 829 C C . GLN A 1 106 ? -24.147 13.039 22.673 1.00 64.88 106 GLN A C 1
ATOM 831 O O . GLN A 1 106 ? -23.181 12.311 22.878 1.00 64.88 106 GLN A O 1
ATOM 836 N N . ARG A 1 107 ? -25.238 12.593 22.047 1.00 59.47 107 ARG A N 1
ATOM 837 C CA . ARG A 1 107 ? -25.469 11.235 21.508 1.00 59.47 107 ARG A CA 1
ATOM 838 C C . ARG A 1 107 ? -24.369 10.672 20.584 1.00 59.47 107 ARG A C 1
ATOM 840 O O . ARG A 1 107 ? -24.287 9.461 20.415 1.00 59.47 107 ARG A O 1
ATOM 847 N N . PHE A 1 108 ? -23.503 11.516 20.018 1.00 65.19 108 PHE A N 1
ATOM 848 C CA . PHE A 1 108 ? -22.421 11.105 19.107 1.00 65.19 108 PHE A CA 1
ATOM 849 C C . PHE A 1 108 ? -21.047 10.967 19.767 1.00 65.19 108 PHE A C 1
ATOM 851 O O . PHE A 1 108 ? -20.089 10.559 19.111 1.00 65.19 108 PHE A O 1
ATOM 858 N N . GLU A 1 109 ? -20.915 11.293 21.052 1.00 70.19 109 GLU A N 1
ATOM 859 C CA . GLU A 1 109 ? -19.613 11.293 21.719 1.00 70.19 109 GLU A CA 1
ATOM 860 C C . GLU A 1 109 ? -19.025 9.877 21.823 1.00 70.19 109 GLU A C 1
ATOM 862 O O . GLU A 1 109 ? -17.826 9.689 21.641 1.00 70.19 109 GLU A O 1
ATOM 867 N N . LEU A 1 110 ? -19.884 8.868 21.992 1.00 66.12 110 LEU A N 1
ATOM 868 C CA . LEU A 1 110 ? -19.513 7.452 21.979 1.00 66.12 110 LEU A CA 1
ATOM 869 C C . LEU A 1 110 ? -18.893 7.035 20.638 1.00 66.12 110 LEU A C 1
ATOM 871 O O . LEU A 1 110 ? -17.775 6.526 20.595 1.00 66.12 110 LEU A O 1
ATOM 875 N N . ALA A 1 111 ? -19.602 7.310 19.538 1.00 67.56 111 ALA A N 1
ATOM 876 C CA . ALA A 1 111 ? -19.130 7.014 18.191 1.00 67.56 111 ALA A CA 1
ATOM 877 C C . ALA A 1 111 ? -17.827 7.764 17.901 1.00 67.56 111 ALA A C 1
ATOM 879 O O . ALA A 1 111 ? -16.878 7.177 17.395 1.00 67.56 111 ALA A O 1
ATOM 880 N N . ARG A 1 112 ? -17.729 9.035 18.304 1.00 70.44 112 ARG A N 1
ATOM 881 C CA . ARG A 1 112 ? -16.513 9.833 18.125 1.00 70.44 112 ARG A CA 1
ATOM 882 C C . ARG A 1 112 ? -15.314 9.233 18.863 1.00 70.44 112 ARG A C 1
ATOM 884 O O . ARG A 1 112 ? -14.225 9.232 18.305 1.00 70.44 112 ARG A O 1
ATOM 891 N N . ARG A 1 113 ? -15.492 8.699 20.075 1.00 69.88 113 ARG A N 1
ATOM 892 C CA . ARG A 1 113 ? -14.400 8.078 20.847 1.00 69.88 113 ARG A CA 1
ATOM 893 C C . ARG A 1 113 ? -14.003 6.706 20.299 1.00 69.88 113 ARG A C 1
ATOM 895 O O . ARG A 1 113 ? -12.815 6.448 20.161 1.00 69.88 113 ARG A O 1
ATOM 902 N N . CYS A 1 114 ? -14.970 5.866 19.929 1.00 72.00 114 CYS A N 1
ATOM 903 C CA . CYS A 1 114 ? -14.697 4.544 19.354 1.00 72.00 114 CYS A CA 1
ATOM 904 C C . CYS A 1 114 ? -14.127 4.618 17.928 1.00 72.00 114 CYS A C 1
ATOM 906 O O . CYS A 1 114 ? -13.378 3.731 17.534 1.00 72.00 114 CYS A O 1
ATOM 908 N N . LEU A 1 115 ? -14.459 5.667 17.163 1.00 77.94 115 LEU A N 1
ATOM 909 C CA . LEU A 1 115 ? -14.012 5.837 15.778 1.00 77.94 115 LEU A CA 1
ATOM 910 C C . LEU A 1 115 ? -12.750 6.691 15.637 1.00 77.94 115 LEU A C 1
ATOM 912 O O . LEU A 1 115 ? -12.048 6.542 14.644 1.00 77.94 115 LEU A O 1
ATOM 916 N N . ALA A 1 116 ? -12.417 7.563 16.595 1.00 80.31 116 ALA A N 1
ATOM 917 C CA . ALA A 1 116 ? -11.252 8.443 16.466 1.00 80.31 116 ALA A CA 1
ATOM 918 C C . ALA A 1 116 ? -9.928 7.670 16.356 1.00 80.31 116 ALA A C 1
ATOM 920 O O . ALA A 1 116 ? -9.099 7.998 15.508 1.00 80.31 116 ALA A O 1
ATOM 921 N N . ALA A 1 117 ? -9.733 6.637 17.181 1.00 78.38 117 ALA A N 1
ATOM 922 C CA . ALA A 1 117 ? -8.546 5.785 17.123 1.00 78.38 117 ALA A CA 1
ATOM 923 C C . ALA A 1 117 ? -8.410 5.020 15.786 1.00 78.38 117 ALA A C 1
ATOM 925 O O . ALA A 1 117 ? -7.385 5.204 15.122 1.00 78.38 117 ALA A O 1
ATOM 926 N N . PRO A 1 118 ? -9.414 4.242 15.326 1.00 82.81 118 PRO A N 1
ATOM 927 C CA . PRO A 1 118 ? -9.321 3.536 14.048 1.00 82.81 118 PRO A CA 1
ATOM 928 C C . PRO A 1 118 ? -9.295 4.490 12.846 1.00 82.81 118 PRO A C 1
ATOM 930 O O . PRO A 1 118 ? -8.594 4.219 11.876 1.00 82.81 118 PRO A O 1
ATOM 933 N N . ALA A 1 119 ? -9.967 5.647 12.905 1.00 85.94 119 ALA A N 1
ATOM 934 C CA . ALA A 1 119 ? -9.882 6.657 11.848 1.00 85.94 119 ALA A CA 1
ATOM 935 C C . ALA A 1 119 ? -8.476 7.265 11.739 1.00 85.94 119 ALA A C 1
ATOM 937 O O . ALA A 1 119 ? -7.965 7.449 10.635 1.00 85.94 119 ALA A O 1
ATOM 938 N N . ALA A 1 120 ? -7.814 7.539 12.868 1.00 86.44 120 ALA A N 1
ATOM 939 C CA . ALA A 1 120 ? -6.426 7.990 12.849 1.00 86.44 120 ALA A CA 1
ATOM 940 C C . ALA A 1 120 ? -5.489 6.906 12.298 1.00 86.44 120 ALA A C 1
ATOM 942 O O . ALA A 1 120 ? -4.617 7.215 11.487 1.00 86.44 120 ALA A O 1
ATOM 943 N N . ALA A 1 121 ? -5.683 5.642 12.684 1.00 86.56 121 ALA A N 1
ATOM 944 C CA . ALA A 1 121 ? -4.914 4.518 12.152 1.00 86.56 121 ALA A CA 1
ATOM 945 C C . ALA A 1 121 ? -5.128 4.324 10.638 1.00 86.56 121 ALA A C 1
ATOM 947 O O . ALA A 1 121 ? -4.159 4.102 9.912 1.00 86.56 121 ALA A O 1
ATOM 948 N N . LEU A 1 122 ? -6.358 4.494 10.141 1.00 90.25 122 LEU A N 1
ATOM 949 C CA . LEU A 1 122 ? -6.656 4.538 8.705 1.00 90.25 122 LEU A CA 1
ATOM 950 C C . LEU A 1 122 ? -5.914 5.681 8.006 1.00 90.25 122 LEU A C 1
ATOM 952 O O . LEU A 1 122 ? -5.314 5.460 6.957 1.00 90.25 122 LEU A O 1
ATOM 956 N N . GLY A 1 123 ? -5.891 6.876 8.602 1.00 91.56 123 GLY A N 1
ATOM 957 C CA . GLY A 1 123 ? -5.124 8.008 8.077 1.00 91.56 123 GLY A CA 1
ATOM 958 C C . GLY A 1 123 ? -3.634 7.687 7.923 1.00 91.56 123 GLY A C 1
ATOM 959 O O . GLY A 1 123 ? -3.051 7.941 6.869 1.00 91.56 123 GLY A O 1
ATOM 960 N N . TRP A 1 124 ? -3.029 7.048 8.929 1.00 91.00 124 TRP A N 1
ATOM 961 C CA . TRP A 1 124 ? -1.641 6.576 8.850 1.00 91.00 124 TRP A CA 1
ATOM 962 C C . TRP A 1 124 ? -1.441 5.487 7.794 1.00 91.00 124 TRP A C 1
ATOM 964 O O . TRP A 1 124 ? -0.423 5.492 7.105 1.00 91.00 124 TRP A O 1
ATOM 974 N N . CYS A 1 125 ? -2.410 4.584 7.633 1.00 92.00 125 CYS A N 1
ATOM 975 C CA . CYS A 1 125 ? -2.388 3.546 6.606 1.00 92.00 125 CYS A CA 1
ATOM 976 C C . CYS A 1 125 ? -2.373 4.149 5.194 1.00 92.00 125 CYS A C 1
ATOM 978 O O . CYS A 1 125 ? -1.551 3.753 4.369 1.00 92.00 125 CYS A O 1
ATOM 980 N N . VAL A 1 126 ? -3.228 5.142 4.932 1.00 93.44 126 VAL A N 1
ATOM 981 C CA . VAL A 1 126 ? -3.265 5.860 3.647 1.00 93.44 126 VAL A CA 1
ATOM 982 C C . VAL A 1 126 ? -1.954 6.604 3.408 1.00 93.44 126 VAL A C 1
ATOM 984 O O . VAL A 1 126 ? -1.375 6.494 2.331 1.00 93.44 126 VAL A O 1
ATOM 987 N N . LEU A 1 127 ? -1.444 7.316 4.416 1.00 94.62 127 LEU A N 1
ATOM 988 C CA . LEU A 1 127 ? -0.190 8.058 4.294 1.00 94.62 127 LEU A CA 1
ATOM 989 C C . LEU A 1 127 ? 1.001 7.132 4.007 1.00 94.62 127 LEU A C 1
ATOM 991 O O . LEU A 1 127 ? 1.828 7.440 3.150 1.00 94.62 127 LEU A O 1
ATOM 995 N N . ALA A 1 128 ? 1.066 5.976 4.669 1.00 92.69 128 ALA A N 1
ATOM 996 C CA . ALA A 1 128 ? 2.087 4.970 4.405 1.00 92.69 128 ALA A CA 1
ATOM 997 C C . ALA A 1 128 ? 1.952 4.357 3.004 1.00 92.69 128 ALA A C 1
ATOM 999 O O . ALA A 1 128 ? 2.960 4.184 2.323 1.00 92.69 128 ALA A O 1
ATOM 1000 N N . ALA A 1 129 ? 0.728 4.072 2.548 1.00 91.94 129 ALA A N 1
ATOM 1001 C CA . ALA A 1 129 ? 0.484 3.567 1.199 1.00 91.94 129 ALA A CA 1
ATOM 1002 C C . ALA A 1 129 ? 0.943 4.574 0.131 1.00 91.94 129 ALA A C 1
ATOM 1004 O O . ALA A 1 129 ? 1.644 4.197 -0.805 1.00 91.94 129 ALA A O 1
ATOM 1005 N N . VAL A 1 130 ? 0.632 5.864 0.308 1.00 93.44 130 VAL A N 1
ATOM 1006 C CA . VAL A 1 130 ? 1.110 6.939 -0.577 1.00 93.44 130 VAL A CA 1
ATOM 1007 C C . VAL A 1 130 ? 2.635 7.038 -0.545 1.00 93.44 130 VAL A C 1
ATOM 1009 O O . VAL A 1 130 ? 3.257 7.131 -1.600 1.00 93.44 130 VAL A O 1
ATOM 1012 N N . ALA A 1 131 ? 3.257 6.967 0.633 1.00 94.12 131 ALA A N 1
ATOM 1013 C CA . ALA A 1 131 ? 4.713 6.992 0.747 1.00 94.12 131 ALA A CA 1
ATOM 1014 C C . ALA A 1 131 ? 5.368 5.818 -0.001 1.00 94.12 131 ALA A C 1
ATOM 1016 O O . ALA A 1 131 ? 6.329 6.027 -0.741 1.00 94.12 131 ALA A O 1
ATOM 1017 N N . VAL A 1 132 ? 4.822 4.603 0.123 1.00 93.19 132 VAL A N 1
ATOM 1018 C CA . VAL A 1 132 ? 5.286 3.432 -0.641 1.00 93.19 132 VAL A CA 1
ATOM 1019 C C . VAL A 1 132 ? 5.059 3.629 -2.141 1.00 93.19 132 VAL A C 1
ATOM 1021 O O . VAL A 1 132 ? 5.972 3.364 -2.916 1.00 93.19 132 VAL A O 1
ATOM 1024 N N . ALA A 1 133 ? 3.908 4.166 -2.562 1.00 91.31 133 ALA A N 1
ATOM 1025 C CA . ALA A 1 133 ? 3.633 4.483 -3.968 1.00 91.31 133 ALA A CA 1
ATOM 1026 C C . ALA A 1 133 ? 4.696 5.419 -4.559 1.00 91.31 133 ALA A C 1
ATOM 1028 O O . ALA A 1 133 ? 5.233 5.164 -5.638 1.00 91.31 133 ALA A O 1
ATOM 1029 N N . VAL A 1 134 ? 5.021 6.489 -3.827 1.00 92.50 134 VAL A N 1
ATOM 1030 C CA . VAL A 1 134 ? 6.037 7.471 -4.216 1.00 92.50 134 VAL A CA 1
ATOM 1031 C C . VAL A 1 134 ? 7.415 6.819 -4.277 1.00 92.50 134 VAL A C 1
ATOM 1033 O O . VAL A 1 134 ? 8.125 7.010 -5.262 1.00 92.50 134 VAL A O 1
ATOM 1036 N N . LEU A 1 135 ? 7.787 6.008 -3.283 1.00 93.44 1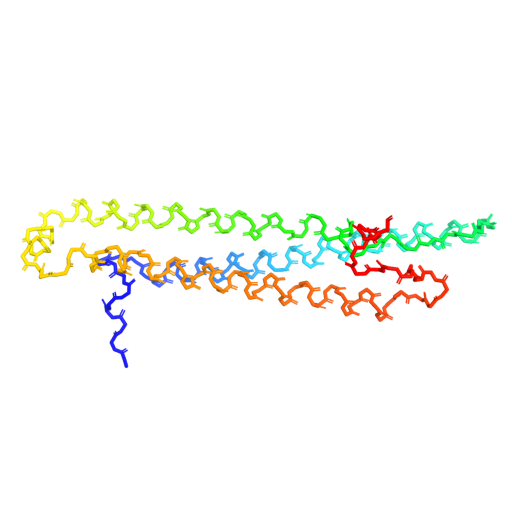35 LEU A N 1
ATOM 1037 C CA . LEU A 1 135 ? 9.055 5.273 -3.291 1.00 93.44 135 LEU A CA 1
ATOM 1038 C C . LEU A 1 135 ? 9.159 4.328 -4.495 1.00 93.44 135 LEU A C 1
ATOM 1040 O O . LEU A 1 135 ? 10.185 4.328 -5.172 1.00 93.44 135 LEU A O 1
ATOM 1044 N N . CYS A 1 136 ? 8.101 3.578 -4.810 1.00 91.31 136 CYS A N 1
ATOM 1045 C CA . CYS A 1 136 ? 8.044 2.717 -5.991 1.00 91.31 136 CYS A CA 1
ATOM 1046 C C . CYS A 1 136 ? 8.164 3.525 -7.291 1.00 91.31 136 CYS A C 1
ATOM 1048 O O . CYS A 1 136 ? 8.921 3.137 -8.177 1.00 91.31 136 CYS A O 1
ATOM 1050 N N . ALA A 1 137 ? 7.473 4.664 -7.405 1.00 90.38 137 ALA A N 1
ATOM 1051 C CA . ALA A 1 137 ? 7.544 5.531 -8.581 1.00 90.38 137 ALA A CA 1
ATOM 1052 C C . ALA A 1 137 ? 8.946 6.134 -8.780 1.00 90.38 137 ALA A C 1
ATOM 1054 O O . ALA A 1 137 ? 9.457 6.161 -9.902 1.00 90.38 137 ALA A O 1
ATOM 1055 N N . LEU A 1 138 ? 9.585 6.587 -7.696 1.00 92.06 138 LEU A N 1
ATOM 1056 C CA . LEU A 1 138 ? 10.956 7.098 -7.722 1.00 92.06 138 LEU A CA 1
ATOM 1057 C C . LEU A 1 138 ? 11.942 5.997 -8.110 1.00 92.06 138 LEU A C 1
ATOM 1059 O O . LEU A 1 138 ? 12.766 6.203 -8.999 1.00 92.06 138 LEU A O 1
ATOM 1063 N N . TYR A 1 139 ? 11.822 4.818 -7.496 1.00 92.19 139 TYR A N 1
ATOM 1064 C CA . TYR A 1 139 ? 12.663 3.669 -7.815 1.00 92.19 139 TYR A CA 1
ATOM 1065 C C . TYR A 1 139 ? 12.510 3.268 -9.286 1.00 92.19 139 TYR A C 1
ATOM 1067 O O . TYR A 1 139 ? 13.497 3.183 -10.014 1.00 92.19 139 TYR A O 1
ATOM 1075 N N . TYR A 1 140 ? 11.272 3.119 -9.760 1.00 90.38 140 TYR A N 1
ATOM 1076 C CA . TYR A 1 140 ? 10.975 2.816 -11.157 1.00 90.38 140 TYR A CA 1
ATOM 1077 C C . TYR A 1 140 ? 11.640 3.820 -12.106 1.00 90.38 140 TYR A C 1
ATOM 1079 O O . TYR A 1 140 ? 12.294 3.423 -13.067 1.00 90.38 140 TYR A O 1
ATOM 1087 N N . ARG A 1 141 ? 11.528 5.123 -11.825 1.00 87.81 141 ARG A N 1
ATOM 1088 C CA . ARG A 1 141 ? 12.074 6.178 -12.688 1.00 87.81 141 ARG A CA 1
ATOM 1089 C C . ARG A 1 141 ? 13.603 6.229 -12.697 1.00 87.81 141 ARG A C 1
ATOM 1091 O O . ARG A 1 141 ? 14.176 6.546 -13.731 1.00 87.81 141 ARG A O 1
ATOM 1098 N N . VAL A 1 142 ? 14.254 5.956 -11.567 1.00 89.62 142 VAL A N 1
ATOM 1099 C CA . VAL A 1 142 ? 15.723 6.003 -11.457 1.00 89.62 142 VAL A CA 1
ATOM 1100 C C . VAL A 1 142 ? 16.372 4.777 -12.098 1.00 89.62 142 VAL A C 1
ATOM 1102 O O . VAL A 1 142 ? 17.409 4.907 -12.744 1.00 89.62 142 VAL A O 1
ATOM 1105 N N . PHE A 1 143 ? 15.773 3.595 -11.937 1.00 87.56 143 PHE A N 1
ATOM 1106 C CA . PHE A 1 143 ? 16.377 2.335 -12.378 1.00 87.56 143 PHE A CA 1
ATOM 1107 C C . PHE A 1 143 ? 15.930 1.872 -13.771 1.00 87.56 143 PHE A C 1
ATOM 1109 O O . PHE A 1 143 ? 16.574 0.995 -14.346 1.00 87.56 143 PHE A O 1
ATOM 1116 N N . THR A 1 144 ? 14.865 2.444 -14.341 1.00 85.88 144 THR A N 1
ATOM 1117 C CA . THR A 1 144 ? 14.453 2.131 -15.718 1.00 85.88 144 THR A CA 1
ATOM 1118 C C . THR A 1 144 ? 15.273 2.964 -16.711 1.00 85.88 144 THR A C 1
ATOM 1120 O O . THR A 1 144 ? 15.204 4.193 -16.666 1.00 85.88 144 THR A O 1
ATOM 1123 N N . PRO A 1 145 ? 16.037 2.347 -17.632 1.00 80.19 145 PRO A N 1
ATOM 1124 C CA . PRO A 1 145 ? 16.801 3.088 -18.632 1.00 80.19 145 PRO A CA 1
ATOM 1125 C C . PRO A 1 145 ? 15.870 3.780 -19.640 1.00 80.19 145 PRO A C 1
ATOM 1127 O O . PRO A 1 145 ? 14.821 3.247 -20.001 1.00 80.19 145 PRO A O 1
ATOM 1130 N N . ALA A 1 146 ? 16.275 4.956 -20.133 1.00 75.44 146 ALA A N 1
ATOM 1131 C CA . ALA A 1 146 ? 15.426 5.845 -20.937 1.00 75.44 146 ALA A CA 1
ATOM 1132 C C . ALA A 1 146 ? 14.833 5.199 -22.206 1.00 75.44 146 ALA A C 1
ATOM 1134 O O . ALA A 1 146 ? 13.736 5.566 -22.610 1.00 75.44 146 ALA A O 1
ATOM 1135 N N . GLY A 1 147 ? 15.517 4.216 -22.804 1.00 75.50 147 GLY A N 1
ATOM 1136 C CA . GLY A 1 147 ? 15.036 3.511 -23.999 1.00 75.50 147 GLY A CA 1
ATOM 1137 C C . GLY A 1 147 ? 13.910 2.498 -23.751 1.00 75.50 147 GLY A C 1
ATOM 1138 O O . GLY A 1 147 ? 13.258 2.092 -24.703 1.00 75.50 147 GLY A O 1
ATOM 1139 N N . LEU A 1 148 ? 13.665 2.099 -22.497 1.00 80.31 148 LEU A N 1
ATOM 1140 C CA . LEU A 1 148 ? 12.635 1.117 -22.119 1.00 80.31 148 LEU A CA 1
ATOM 1141 C C . LEU A 1 148 ? 11.430 1.761 -21.413 1.00 80.31 148 LEU A C 1
ATOM 1143 O O . LEU A 1 148 ? 10.484 1.063 -21.045 1.00 80.31 148 LEU A O 1
ATOM 1147 N N . LEU A 1 149 ? 11.463 3.076 -21.183 1.00 82.25 149 LEU A N 1
ATOM 1148 C CA . LEU A 1 149 ? 10.452 3.776 -20.401 1.00 82.25 149 LEU A CA 1
ATOM 1149 C C . LEU A 1 149 ? 9.196 4.050 -21.254 1.00 82.25 149 LEU A C 1
ATOM 1151 O O . LEU A 1 149 ? 9.296 4.731 -22.275 1.00 82.25 149 LEU A O 1
ATOM 1155 N N . PRO A 1 150 ? 8.003 3.576 -20.852 1.00 80.88 150 PRO A N 1
ATOM 1156 C CA . PRO A 1 150 ? 6.784 3.826 -21.610 1.00 80.88 150 PRO A CA 1
ATOM 1157 C C . PRO A 1 150 ? 6.344 5.291 -21.475 1.00 80.88 150 PRO A C 1
ATOM 1159 O O . PRO A 1 150 ? 6.475 5.902 -20.409 1.00 80.88 150 PRO A O 1
ATOM 1162 N N . ALA A 1 151 ? 5.751 5.844 -22.538 1.00 78.12 151 ALA A N 1
ATOM 1163 C CA . ALA A 1 151 ? 5.302 7.240 -22.587 1.00 78.12 151 ALA A CA 1
ATOM 1164 C C . ALA A 1 151 ? 4.339 7.610 -21.436 1.00 78.12 151 ALA A C 1
ATOM 1166 O O . ALA A 1 151 ? 4.428 8.699 -20.875 1.00 78.12 151 ALA A O 1
ATOM 1167 N N . HIS A 1 152 ? 3.464 6.682 -21.028 1.00 80.25 152 HIS A N 1
ATOM 1168 C CA . HIS A 1 152 ? 2.463 6.867 -19.967 1.00 80.25 152 HIS A CA 1
ATOM 1169 C C . HIS A 1 152 ? 2.708 5.982 -18.728 1.00 80.25 152 HIS A C 1
ATOM 1171 O O . HIS A 1 152 ? 1.790 5.372 -18.177 1.00 80.25 152 HIS A O 1
ATOM 1177 N N . TRP A 1 153 ? 3.952 5.920 -18.258 1.00 78.44 153 TRP A N 1
ATOM 1178 C CA . TRP A 1 153 ? 4.385 5.024 -17.176 1.00 78.44 153 TRP A CA 1
ATOM 1179 C C . TRP A 1 153 ? 3.615 5.134 -15.841 1.00 78.44 153 TRP A C 1
ATOM 1181 O O . TRP A 1 153 ? 3.525 4.133 -15.134 1.00 78.44 153 TRP A O 1
ATOM 1191 N N . LEU A 1 154 ? 3.045 6.297 -15.490 1.00 78.00 154 LEU A N 1
ATOM 1192 C CA . LEU A 1 154 ? 2.334 6.509 -14.212 1.00 78.00 154 LEU A CA 1
ATOM 1193 C C . LEU A 1 154 ? 0.906 5.950 -14.184 1.00 78.00 154 LEU A C 1
ATOM 1195 O O . LEU A 1 154 ? 0.491 5.389 -13.176 1.00 78.00 154 LEU A O 1
ATOM 1199 N N . LEU A 1 155 ? 0.152 6.131 -15.269 1.00 71.81 155 LEU A N 1
ATOM 1200 C CA . LEU A 1 155 ? -1.288 5.840 -15.317 1.00 71.81 155 LEU A CA 1
ATOM 1201 C C . LEU A 1 155 ? -1.620 4.627 -16.189 1.00 71.81 155 LEU A C 1
ATOM 1203 O O . LEU A 1 155 ? -2.769 4.204 -16.217 1.00 71.81 155 LEU A O 1
ATOM 1207 N N . GLY A 1 156 ? -0.625 4.063 -16.883 1.00 60.56 156 GLY A N 1
ATOM 1208 C CA . GLY A 1 156 ? -0.806 2.864 -17.693 1.00 60.56 156 GLY A CA 1
ATOM 1209 C C . GLY A 1 156 ? -1.891 3.037 -18.746 1.00 60.56 156 GLY A C 1
ATOM 1210 O O . GLY A 1 156 ? -2.868 2.310 -18.716 1.00 60.56 156 GLY A O 1
ATOM 1211 N N . GLY A 1 157 ? -1.760 4.035 -19.622 1.00 53.44 157 GLY A N 1
ATOM 1212 C CA . GLY A 1 157 ? -2.547 4.151 -20.855 1.00 53.44 157 GLY A CA 1
ATOM 1213 C C . GLY A 1 157 ? -4.055 4.335 -20.682 1.00 53.44 157 GLY A C 1
ATOM 1214 O O . GLY A 1 157 ? -4.723 4.583 -21.669 1.00 53.44 157 GLY A O 1
ATOM 1215 N N . ALA A 1 158 ? -4.595 4.294 -19.461 1.00 48.44 158 ALA A N 1
ATOM 1216 C CA . ALA A 1 158 ? -6.029 4.292 -19.168 1.00 48.44 158 ALA A CA 1
ATOM 1217 C C . ALA A 1 158 ? -6.766 5.606 -19.513 1.00 48.44 158 ALA A C 1
ATOM 1219 O O . ALA A 1 158 ? -7.942 5.756 -19.194 1.00 48.44 158 ALA A O 1
ATOM 1220 N N . LEU A 1 159 ? -6.074 6.566 -20.133 1.00 44.91 159 LEU A N 1
ATOM 1221 C CA . LEU A 1 159 ? -6.610 7.836 -20.633 1.00 44.91 159 LEU A CA 1
ATOM 1222 C C . LEU A 1 159 ? -6.415 7.995 -22.156 1.00 44.91 159 LEU A C 1
ATOM 1224 O O . LEU A 1 159 ? -6.528 9.109 -22.668 1.00 44.91 159 LEU A O 1
ATOM 1228 N N . CYS A 1 160 ? -6.106 6.908 -22.867 1.00 42.12 160 CYS A N 1
ATOM 1229 C CA . CYS A 1 160 ? -6.089 6.815 -24.327 1.00 42.12 160 CYS A CA 1
ATOM 1230 C C . CYS A 1 160 ? -7.073 5.731 -24.772 1.00 42.12 160 CYS A C 1
ATOM 1232 O O . CYS A 1 160 ? -7.699 5.938 -25.832 1.00 42.12 160 CYS A O 1
#

Radius of gyration: 22.77 Å; chains: 1; bounding box: 47×29×65 Å

Foldseek 3Di:
DPPVLQADPPDPVVVVVVCLVVLLVVLLVVLLVQLVVLQVVQVVVVV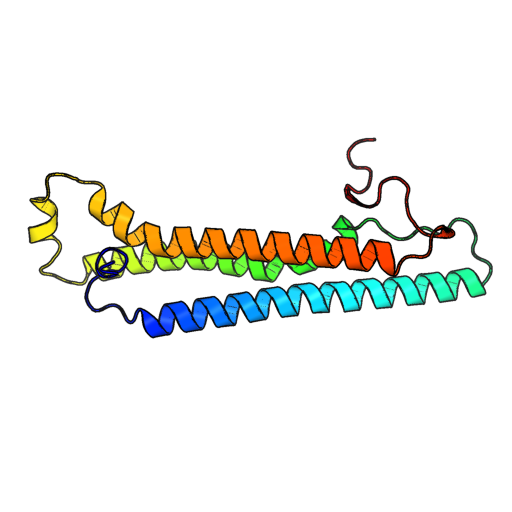VCVVVVDPDAADAALCVSRVVSCPSLVVLLVVLVVQLVVRVVVNVVPPPVVVVQVPPPDPCSSSCNSNVVSVVSNVVSVVSVVVSSVVSVVCCVVPDDPVRYDPPRHPRPPVD

Sequence (160 aa):
MKTEFWYPPGFPRAEERFLQRCALALASLAGFIIFLCQFSTILRDLQTALRTGAEGLTMPPLPALTAGCWIGFLVLALGQGVLAAAHYLWHYQGGRSIYRMRTLPQRFELARRCLAAPAAALGWCVLAAVAVAVLCALYYRVFTPAGLLPAHWLLGGALC